Protein AF-A0A3D5APU3-F1 (afdb_monomer)

Nearest PDB structures (foldseek):
  3ebv-assembly1_A  TM=9.318E-01  e=8.408E-05  Streptomyces coelicolor
  4tx8-assembly1_A  TM=9.294E-01  e=2.261E-04  Chromobacterium violaceum ATCC 12472
  8wy8-assembly1_A  TM=3.612E-01  e=9.851E+00  Bacillus subtilis

pLDDT: mean 96.19, std 3.67, range [78.62, 98.69]

Radius of gyration: 14.26 Å; Cα contacts (8 Å, |Δi|>4): 105; chains: 1; bounding box: 30×37×34 Å

Structure (mmCIF, N/CA/C/O backbone):
data_AF-A0A3D5APU3-F1
#
_entry.id   AF-A0A3D5APU3-F1
#
loop_
_atom_site.group_PDB
_atom_site.id
_atom_site.type_symbol
_atom_site.label_atom_id
_atom_site.label_alt_id
_atom_site.label_comp_id
_atom_site.label_asym_id
_atom_site.label_entity_id
_atom_site.label_seq_id
_atom_site.pdbx_PDB_ins_code
_atom_site.Cartn_x
_atom_site.Cartn_y
_atom_site.Cartn_z
_atom_site.occupancy
_atom_site.B_iso_or_equiv
_atom_site.auth_seq_id
_atom_site.auth_comp_id
_atom_site.auth_asym_id
_atom_site.auth_atom_id
_atom_site.pdbx_PDB_model_num
ATOM 1 N N . GLY A 1 1 ? -17.173 25.465 14.729 1.00 78.62 1 GLY A N 1
ATOM 2 C CA . GLY A 1 1 ? -16.185 25.156 13.674 1.00 78.62 1 GLY A CA 1
ATOM 3 C C . GLY A 1 1 ? -16.819 24.236 12.651 1.00 78.62 1 GLY A C 1
ATOM 4 O O . GLY A 1 1 ? -17.849 23.654 12.965 1.00 78.62 1 GLY A O 1
ATOM 5 N N . ILE A 1 2 ? -16.244 24.126 11.451 1.00 82.25 2 ILE A N 1
ATOM 6 C CA . ILE A 1 2 ? -16.707 23.174 10.429 1.00 82.25 2 ILE A CA 1
ATOM 7 C C . ILE A 1 2 ? -16.131 21.794 10.758 1.00 82.25 2 ILE A C 1
ATOM 9 O O . ILE A 1 2 ? -14.921 21.660 10.92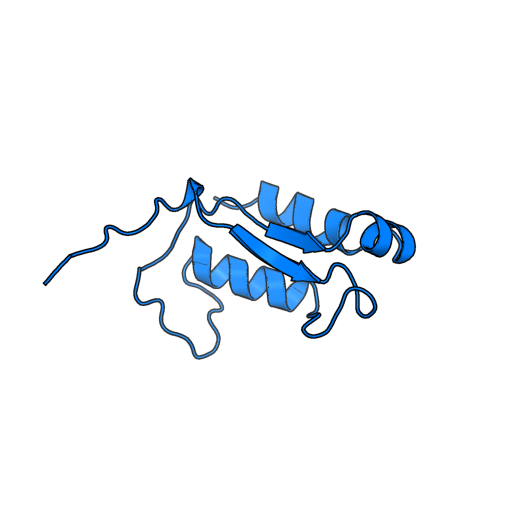6 1.00 82.25 2 ILE A O 1
ATOM 13 N N . THR A 1 3 ? -16.995 20.786 10.853 1.00 85.25 3 THR A N 1
ATOM 14 C CA . THR A 1 3 ? -16.595 19.383 11.003 1.00 85.25 3 THR A CA 1
ATOM 15 C C . THR A 1 3 ? -16.541 18.743 9.623 1.00 85.25 3 THR A C 1
ATOM 17 O O . THR A 1 3 ? -17.543 18.742 8.910 1.00 85.25 3 THR A O 1
ATOM 20 N N . PHE A 1 4 ? -15.389 18.186 9.253 1.00 88.00 4 PHE A N 1
ATOM 21 C CA . PHE A 1 4 ? -15.263 17.352 8.061 1.00 88.00 4 PHE A CA 1
ATOM 22 C C . PHE A 1 4 ? -15.474 15.886 8.452 1.00 88.00 4 PHE A C 1
ATOM 24 O O . PHE A 1 4 ? -14.731 15.389 9.303 1.00 88.00 4 PHE A O 1
ATOM 31 N N . PRO A 1 5 ? -16.478 15.193 7.884 1.00 90.56 5 PRO A N 1
ATOM 32 C CA . PRO A 1 5 ? -16.637 13.766 8.117 1.00 90.56 5 PRO A CA 1
ATOM 33 C C . PRO A 1 5 ? -15.438 13.003 7.545 1.00 90.56 5 PRO A C 1
ATOM 35 O O . PRO A 1 5 ? -14.852 13.405 6.537 1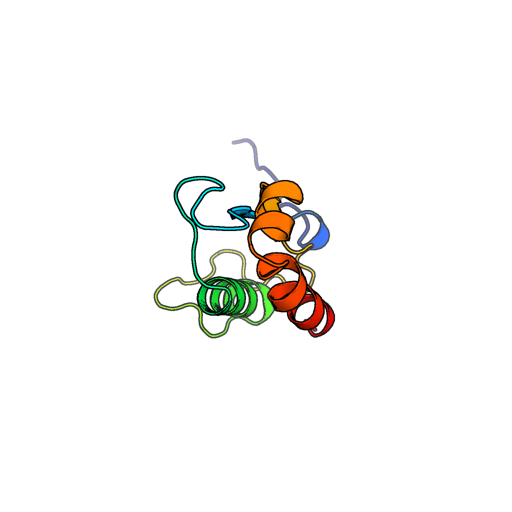.00 90.56 5 PRO A O 1
ATOM 38 N N . ALA A 1 6 ? -15.082 11.892 8.190 1.00 91.62 6 ALA A N 1
ATOM 39 C CA . ALA A 1 6 ? -14.070 10.987 7.664 1.00 91.62 6 ALA A CA 1
ATOM 40 C C . ALA A 1 6 ? -14.520 10.394 6.318 1.00 91.62 6 ALA A C 1
ATOM 42 O O . ALA A 1 6 ? -15.715 10.207 6.071 1.00 91.62 6 ALA A O 1
ATOM 43 N N . LEU A 1 7 ? -13.551 10.078 5.458 1.00 94.75 7 LEU A N 1
ATOM 44 C CA . LEU A 1 7 ? -13.806 9.253 4.280 1.00 94.75 7 LEU A CA 1
ATOM 45 C C . LEU A 1 7 ? -14.193 7.841 4.723 1.00 94.75 7 LEU A C 1
ATOM 47 O O . LEU A 1 7 ? -13.717 7.356 5.752 1.00 94.75 7 LEU A O 1
ATOM 51 N N . ARG A 1 8 ? -15.024 7.167 3.926 1.00 95.88 8 ARG A N 1
ATOM 52 C CA . ARG A 1 8 ? -15.220 5.726 4.098 1.00 95.88 8 ARG A CA 1
ATOM 53 C C . ARG A 1 8 ? -13.915 5.000 3.779 1.00 95.88 8 ARG A C 1
ATOM 55 O O . ARG A 1 8 ? -13.161 5.440 2.913 1.00 95.88 8 ARG A O 1
ATOM 62 N N . GLU A 1 9 ? -13.676 3.873 4.436 1.00 95.88 9 GLU A N 1
ATOM 63 C CA . GLU A 1 9 ? -12.474 3.046 4.242 1.00 95.88 9 GLU A CA 1
ATOM 64 C C . GLU A 1 9 ? -12.248 2.686 2.764 1.00 95.88 9 GLU A C 1
ATOM 66 O O . GLU A 1 9 ? -11.138 2.806 2.244 1.00 95.88 9 GLU A O 1
ATOM 71 N N . ASP A 1 10 ? -13.334 2.374 2.054 1.00 97.12 10 ASP A N 1
ATOM 72 C CA . ASP A 1 10 ? -13.344 1.980 0.643 1.00 97.12 10 ASP A CA 1
ATOM 73 C C . ASP A 1 10 ? -13.068 3.135 -0.338 1.00 97.12 10 ASP A C 1
ATOM 75 O O . ASP A 1 10 ? -13.014 2.928 -1.556 1.00 97.12 10 ASP A O 1
ATOM 79 N N . GLN A 1 11 ? -12.890 4.352 0.177 1.00 97.38 11 GLN A N 1
ATOM 80 C CA . GLN A 1 11 ? -12.450 5.535 -0.562 1.00 97.38 11 GLN A CA 1
ATOM 81 C C . GLN A 1 11 ? -10.971 5.857 -0.315 1.00 97.38 11 GLN A C 1
ATOM 83 O O . GLN A 1 11 ? -10.462 6.824 -0.881 1.00 97.38 11 GLN A O 1
ATOM 88 N N . ILE A 1 12 ? -10.281 5.080 0.525 1.00 96.06 12 ILE A N 1
ATOM 89 C CA . ILE A 1 12 ? -8.906 5.349 0.942 1.00 96.06 12 ILE A CA 1
ATOM 90 C C . ILE A 1 12 ? -7.969 4.321 0.315 1.00 96.06 12 ILE A C 1
ATOM 92 O O . ILE A 1 12 ? -8.050 3.127 0.587 1.00 96.06 12 ILE A O 1
ATOM 96 N N . ALA A 1 13 ? -7.036 4.818 -0.486 1.00 98.00 13 ALA A N 1
ATOM 97 C CA . ALA A 1 13 ? -5.844 4.110 -0.930 1.00 98.00 13 ALA A CA 1
ATOM 9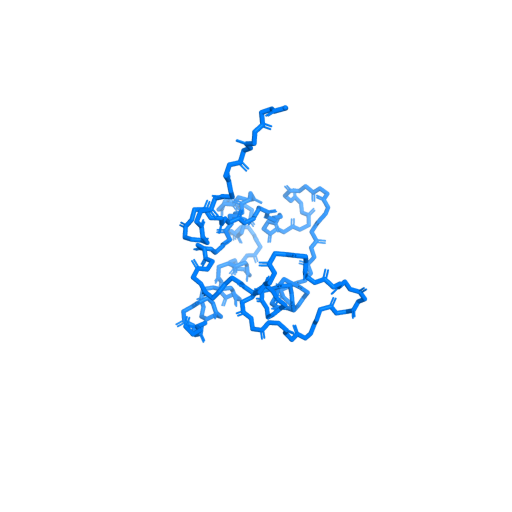8 C C . ALA A 1 13 ? -4.631 5.017 -0.698 1.00 98.00 13 ALA A C 1
ATOM 100 O O . ALA A 1 13 ? -4.785 6.236 -0.581 1.00 98.00 13 ALA A O 1
ATOM 101 N N . PHE A 1 14 ? -3.428 4.448 -0.662 1.00 97.75 14 PHE A N 1
ATOM 102 C CA . PHE A 1 14 ? -2.199 5.240 -0.595 1.00 97.75 14 PHE A CA 1
ATOM 103 C C . PHE A 1 14 ? -1.245 4.911 -1.742 1.00 97.75 14 PHE A C 1
ATOM 105 O O . PHE A 1 14 ? -1.181 3.785 -2.234 1.00 97.75 14 PHE A O 1
ATOM 112 N N . GLY A 1 15 ? -0.549 5.950 -2.204 1.00 98.00 15 GLY A N 1
ATOM 113 C CA . GLY A 1 15 ? 0.378 5.887 -3.325 1.00 98.00 15 GLY A CA 1
ATOM 114 C C . GLY A 1 15 ? 1.801 5.605 -2.866 1.00 98.00 15 GLY A C 1
ATOM 115 O O . GLY A 1 15 ? 2.284 6.274 -1.954 1.00 98.00 15 GLY A O 1
ATOM 116 N N . VAL A 1 16 ? 2.482 4.669 -3.522 1.00 98.06 16 VAL A N 1
ATOM 117 C CA . VAL A 1 16 ? 3.896 4.349 -3.267 1.00 98.06 16 VAL A CA 1
ATOM 118 C C . VAL A 1 16 ? 4.673 4.181 -4.581 1.00 98.06 16 VAL A C 1
ATOM 120 O O . VAL A 1 16 ? 4.085 3.770 -5.586 1.00 98.06 16 VAL A O 1
ATOM 123 N N . PRO A 1 17 ? 5.982 4.490 -4.626 1.00 98.38 17 PRO A N 1
ATOM 124 C CA . PRO A 1 17 ? 6.782 4.287 -5.835 1.00 98.38 17 PRO A CA 1
ATOM 125 C C . PRO A 1 17 ? 6.914 2.800 -6.186 1.00 98.38 17 PRO A C 1
ATOM 127 O O . PRO A 1 17 ? 7.287 2.000 -5.327 1.00 98.38 17 PRO A O 1
ATOM 130 N N . ALA A 1 18 ? 6.675 2.446 -7.453 1.00 98.38 18 ALA A N 1
ATOM 131 C CA . ALA A 1 18 ? 6.750 1.063 -7.943 1.00 98.38 18 ALA A CA 1
ATOM 132 C C . ALA A 1 18 ? 8.150 0.464 -7.774 1.00 98.38 18 ALA A C 1
ATOM 134 O O . ALA A 1 18 ? 8.300 -0.724 -7.522 1.00 98.38 18 ALA A O 1
ATOM 135 N N . ALA A 1 19 ? 9.172 1.306 -7.923 1.00 97.38 19 ALA A N 1
ATOM 136 C CA . ALA A 1 19 ? 10.575 0.939 -7.837 1.00 97.38 19 ALA A CA 1
ATOM 137 C C . ALA A 1 19 ? 11.420 2.148 -7.416 1.00 97.38 19 ALA A C 1
ATOM 139 O O . ALA A 1 19 ? 10.953 3.290 -7.444 1.00 97.38 19 ALA A O 1
ATOM 140 N N . VAL A 1 20 ? 12.696 1.910 -7.105 1.00 96.31 20 VAL A N 1
ATOM 141 C CA . VAL A 1 20 ? 13.662 2.945 -6.684 1.00 96.31 20 VAL A CA 1
ATOM 142 C C . VAL A 1 20 ? 13.798 4.118 -7.665 1.00 96.31 20 VAL A C 1
ATOM 144 O O . VAL A 1 20 ? 14.029 5.245 -7.240 1.00 96.31 20 VAL A O 1
ATOM 147 N N . SER A 1 21 ? 13.628 3.891 -8.971 1.00 96.25 21 SER A N 1
ATOM 148 C CA . SER A 1 21 ? 13.701 4.954 -9.988 1.00 96.25 21 SER A CA 1
ATOM 149 C C . SER A 1 21 ? 12.376 5.679 -10.229 1.00 96.25 21 SER A C 1
ATOM 151 O O . SER A 1 21 ? 12.343 6.662 -10.967 1.00 96.25 21 SER A O 1
ATOM 153 N N . ALA A 1 22 ? 11.286 5.238 -9.599 1.00 95.75 22 ALA A N 1
ATOM 154 C CA . ALA A 1 22 ? 9.971 5.849 -9.753 1.00 95.75 22 ALA A CA 1
ATOM 155 C C . ALA A 1 22 ? 9.748 7.068 -8.839 1.00 95.75 22 ALA A C 1
ATOM 157 O O . ALA A 1 22 ? 8.669 7.657 -8.834 1.00 95.75 22 ALA A O 1
ATOM 158 N N . GLY A 1 23 ? 10.770 7.469 -8.084 1.00 86.62 23 GLY A N 1
ATOM 159 C CA . GLY A 1 23 ? 10.756 8.634 -7.209 1.00 86.62 23 GLY A CA 1
ATOM 160 C C . GLY A 1 23 ? 11.343 8.325 -5.837 1.00 86.62 23 GLY A C 1
ATOM 161 O O . GLY A 1 23 ? 11.653 7.182 -5.505 1.00 86.62 23 GLY A O 1
ATOM 162 N N . ASN A 1 24 ? 11.485 9.367 -5.022 1.00 92.00 24 ASN A N 1
ATOM 163 C CA . ASN A 1 24 ? 11.918 9.212 -3.636 1.00 92.00 24 ASN A CA 1
ATOM 164 C C . ASN A 1 24 ? 10.810 8.577 -2.782 1.00 92.00 24 ASN A C 1
ATOM 166 O O . ASN A 1 24 ? 9.625 8.790 -3.033 1.00 92.00 24 ASN A O 1
ATOM 170 N N . GLY A 1 25 ? 11.207 7.846 -1.736 1.00 94.31 25 GLY A N 1
ATOM 171 C CA . GLY A 1 25 ? 10.274 7.216 -0.793 1.00 94.31 25 GLY A CA 1
ATOM 172 C C . GLY A 1 25 ? 9.884 5.775 -1.131 1.00 94.31 25 GLY A C 1
ATOM 173 O O . GLY A 1 25 ? 8.928 5.268 -0.555 1.00 94.31 25 GLY A O 1
ATOM 174 N N . HIS A 1 26 ? 10.604 5.109 -2.041 1.00 96.69 26 HIS A N 1
ATOM 175 C CA . HIS A 1 26 ? 10.434 3.675 -2.268 1.00 96.69 26 HIS A CA 1
ATOM 176 C C . HIS A 1 26 ? 10.789 2.88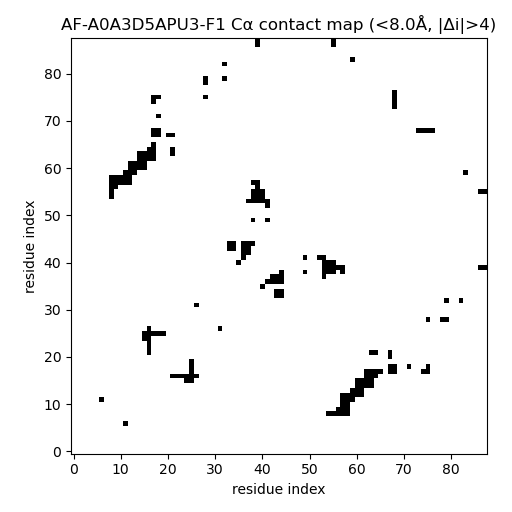0 -1.002 1.00 96.69 26 HIS A C 1
ATOM 178 O O . HIS A 1 26 ? 11.805 3.137 -0.352 1.00 96.69 26 HIS A O 1
ATOM 184 N N . THR A 1 27 ? 9.952 1.902 -0.673 1.00 96.88 27 THR A N 1
ATOM 185 C CA . THR A 1 27 ? 10.131 0.967 0.439 1.00 96.88 27 THR A CA 1
ATOM 186 C C . THR A 1 27 ? 9.919 -0.456 -0.063 1.00 96.88 27 THR A C 1
ATOM 188 O O . THR A 1 27 ? 9.304 -0.671 -1.106 1.00 96.88 27 THR A O 1
ATOM 191 N N . SER A 1 28 ? 10.450 -1.441 0.664 1.00 97.12 28 SER A N 1
ATOM 192 C CA . SER A 1 28 ? 10.299 -2.843 0.272 1.00 97.12 28 SER A CA 1
ATOM 193 C C . SER A 1 28 ? 8.832 -3.295 0.348 1.00 97.12 28 SER A C 1
ATOM 195 O O . SER A 1 28 ? 8.087 -2.795 1.202 1.00 97.12 28 SER A O 1
ATOM 197 N N . PRO A 1 29 ? 8.421 -4.307 -0.443 1.00 97.94 29 PRO A N 1
ATOM 198 C CA . PRO A 1 29 ? 7.080 -4.885 -0.339 1.00 97.94 29 PRO A CA 1
ATOM 199 C C . PRO A 1 29 ? 6.712 -5.300 1.092 1.00 97.94 29 PRO A C 1
ATOM 201 O O . PRO A 1 29 ? 5.603 -5.050 1.552 1.00 97.94 29 PRO A O 1
ATOM 204 N N . ALA A 1 30 ? 7.670 -5.839 1.855 1.00 98.19 30 ALA A N 1
ATOM 205 C CA . ALA A 1 30 ? 7.460 -6.213 3.254 1.00 98.19 30 ALA A CA 1
ATOM 206 C C . ALA A 1 30 ? 7.063 -5.023 4.149 1.00 98.19 30 ALA A C 1
ATOM 208 O O . ALA A 1 30 ? 6.184 -5.162 4.998 1.00 98.19 30 ALA A O 1
ATOM 209 N N . ALA A 1 31 ? 7.665 -3.845 3.952 1.00 97.56 31 ALA A N 1
ATOM 210 C CA . ALA A 1 31 ? 7.304 -2.643 4.705 1.00 97.56 31 ALA A CA 1
ATOM 211 C C . ALA A 1 31 ? 5.909 -2.114 4.315 1.00 97.56 31 ALA A C 1
ATOM 213 O O . ALA A 1 31 ? 5.155 -1.626 5.164 1.00 97.56 31 ALA A O 1
ATOM 214 N N . ILE A 1 32 ? 5.532 -2.243 3.040 1.00 98.06 32 ILE A N 1
ATOM 215 C CA . ILE A 1 32 ? 4.187 -1.891 2.564 1.00 98.06 32 ILE A CA 1
ATOM 216 C C . ILE A 1 32 ? 3.148 -2.859 3.149 1.00 98.06 32 ILE A C 1
ATOM 218 O O . ILE A 1 32 ? 2.127 -2.415 3.671 1.00 98.06 32 ILE A O 1
ATOM 222 N N . HIS A 1 33 ? 3.428 -4.163 3.156 1.00 98.38 33 HIS A N 1
ATOM 223 C CA . HIS A 1 33 ? 2.566 -5.184 3.760 1.00 98.38 33 HIS A CA 1
ATOM 224 C C . HIS A 1 33 ? 2.398 -4.977 5.268 1.00 98.38 33 HIS A C 1
ATOM 226 O O . HIS A 1 33 ? 1.279 -5.043 5.770 1.00 98.38 33 HIS A O 1
ATOM 232 N N . GLN A 1 34 ? 3.472 -4.620 5.978 1.00 98.12 34 GLN A N 1
ATOM 233 C CA . GLN A 1 34 ? 3.409 -4.219 7.384 1.00 98.12 34 GLN A CA 1
ATOM 234 C C . GLN A 1 34 ? 2.465 -3.024 7.602 1.00 9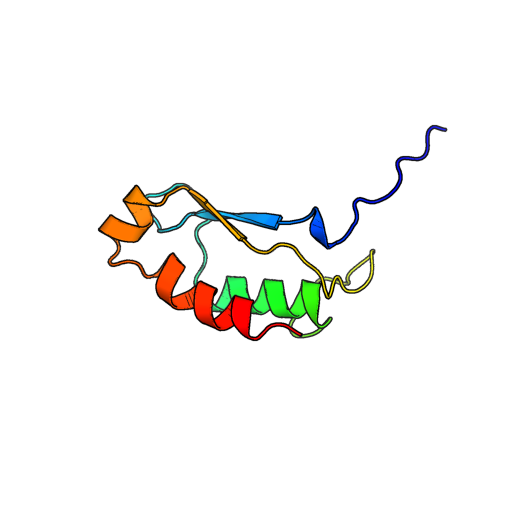8.12 34 GLN A C 1
ATOM 236 O O . GLN A 1 34 ? 1.680 -3.003 8.551 1.00 98.12 34 GLN A O 1
ATOM 241 N N . SER A 1 35 ? 2.522 -2.028 6.716 1.00 97.50 35 SER A N 1
ATOM 242 C CA . SER A 1 35 ? 1.642 -0.855 6.779 1.00 97.50 35 SER A CA 1
ATOM 243 C C . SER A 1 35 ? 0.178 -1.231 6.521 1.00 97.50 35 SER A C 1
ATOM 245 O O . SER A 1 35 ? -0.714 -0.740 7.211 1.00 97.50 35 SER A O 1
ATOM 247 N N . LEU A 1 36 ? -0.070 -2.135 5.567 1.00 98.12 36 LEU A N 1
ATOM 248 C CA . LEU A 1 36 ? -1.398 -2.687 5.291 1.00 98.12 36 LEU A CA 1
ATOM 249 C C . LEU A 1 36 ? -1.931 -3.513 6.467 1.00 98.12 36 LEU A C 1
ATOM 251 O O . LEU A 1 36 ? -3.085 -3.339 6.833 1.00 98.12 36 LEU A O 1
ATOM 255 N N . ASP A 1 37 ? -1.107 -4.351 7.099 1.00 98.12 37 ASP A N 1
ATOM 256 C CA . ASP A 1 37 ? -1.481 -5.077 8.320 1.00 98.12 37 ASP A CA 1
ATOM 257 C C . ASP A 1 37 ? -1.886 -4.123 9.437 1.00 98.12 37 ASP A C 1
ATOM 259 O O . ASP A 1 37 ? -2.899 -4.343 10.102 1.00 98.12 37 ASP A O 1
ATOM 263 N N . CYS A 1 38 ? -1.140 -3.032 9.607 1.00 98.19 38 CYS A N 1
ATOM 264 C CA . CYS A 1 38 ? -1.504 -2.026 10.586 1.00 98.19 38 CYS A CA 1
ATOM 265 C C . CYS A 1 38 ? -2.865 -1.434 10.254 1.00 98.19 38 CYS A C 1
ATOM 267 O O . CYS A 1 38 ? -3.781 -1.535 11.062 1.00 98.19 38 CYS A O 1
ATOM 269 N N . LEU A 1 39 ? -3.033 -0.885 9.052 1.00 97.81 39 LEU A N 1
ATOM 270 C CA . LEU A 1 39 ? -4.274 -0.218 8.674 1.00 97.81 39 LEU A CA 1
ATOM 271 C C . LEU A 1 39 ? -5.475 -1.165 8.717 1.00 97.81 39 LEU A C 1
ATOM 273 O O . LEU A 1 39 ? -6.497 -0.795 9.272 1.00 97.81 39 LEU A O 1
ATOM 277 N N . VAL A 1 40 ? -5.358 -2.376 8.180 1.00 98.06 40 VAL A N 1
ATOM 278 C CA . VAL A 1 40 ? -6.489 -3.293 7.972 1.00 98.06 40 VAL A CA 1
ATOM 279 C C . VAL A 1 40 ? -6.769 -4.148 9.208 1.00 98.06 40 VAL A C 1
ATOM 281 O O . VAL A 1 40 ? -7.927 -4.366 9.553 1.00 98.06 40 VAL A O 1
ATOM 284 N N . LYS A 1 41 ? -5.723 -4.619 9.900 1.00 97.38 41 LYS A N 1
ATOM 285 C CA . LYS A 1 41 ? -5.826 -5.602 10.997 1.00 97.38 41 LYS A CA 1
ATOM 286 C C . LYS A 1 41 ? -5.459 -5.026 12.366 1.00 97.38 41 LYS A C 1
ATOM 288 O O . LYS A 1 41 ? -5.694 -5.678 13.379 1.00 97.38 41 LYS A O 1
ATOM 293 N N . GLY A 1 42 ? -4.866 -3.834 12.421 1.00 97.12 42 GLY A N 1
ATOM 294 C CA . GLY A 1 42 ? -4.399 -3.221 13.668 1.00 97.12 42 GLY A CA 1
ATOM 295 C C . GLY A 1 42 ? -3.150 -3.885 14.247 1.00 97.12 42 GLY A C 1
ATOM 296 O O . GLY A 1 42 ? -2.846 -3.694 15.424 1.00 97.12 42 GLY A O 1
ATOM 297 N N . THR A 1 43 ? -2.429 -4.678 13.452 1.00 97.00 43 THR A N 1
ATOM 298 C CA . THR A 1 43 ? -1.226 -5.410 13.868 1.00 97.00 43 THR A CA 1
ATOM 299 C C . THR A 1 43 ? 0.010 -4.885 13.146 1.00 97.00 43 THR A C 1
ATOM 301 O O . THR A 1 43 ? -0.083 -4.176 12.156 1.00 97.00 43 THR A O 1
ATOM 304 N N . ASN A 1 44 ? 1.207 -5.196 13.645 1.00 95.75 44 ASN A N 1
ATOM 305 C CA . ASN A 1 44 ? 2.467 -4.809 12.997 1.00 95.75 44 ASN A CA 1
ATOM 306 C C . ASN A 1 44 ? 2.668 -3.284 12.798 1.00 95.75 44 ASN A C 1
ATOM 308 O O . ASN A 1 44 ? 3.518 -2.877 12.013 1.00 95.75 44 ASN A O 1
ATOM 312 N N . CYS A 1 45 ? 1.986 -2.425 13.565 1.00 96.56 45 CYS A N 1
ATOM 313 C CA . CYS A 1 45 ? 2.016 -0.957 13.426 1.00 96.56 45 CYS A CA 1
ATOM 314 C C . CYS A 1 45 ? 3.346 -0.251 13.758 1.00 96.56 45 CYS A C 1
ATOM 316 O O . CYS A 1 45 ? 3.429 0.982 13.718 1.00 96.56 45 CYS A O 1
ATOM 318 N N . GLY A 1 46 ? 4.391 -0.998 14.119 1.00 90.81 46 GLY A N 1
ATOM 319 C CA . GLY A 1 46 ? 5.639 -0.422 14.611 1.00 90.81 46 GLY A CA 1
ATOM 320 C C . GLY A 1 46 ? 5.379 0.420 15.862 1.00 90.81 46 GLY A C 1
ATOM 321 O O . GLY A 1 46 ? 4.891 -0.096 16.862 1.00 90.81 46 GLY A O 1
ATOM 322 N N . GLY A 1 47 ? 5.695 1.716 15.797 1.00 94.38 47 GLY A N 1
ATOM 323 C CA . GLY A 1 47 ? 5.484 2.666 16.897 1.00 94.38 47 GLY A CA 1
ATOM 324 C C . GLY A 1 47 ? 4.244 3.558 16.768 1.00 94.38 47 GLY A C 1
ATOM 325 O O . GLY A 1 47 ? 4.076 4.459 17.587 1.00 94.38 47 GLY A O 1
ATOM 326 N N . TYR A 1 48 ? 3.408 3.379 15.739 1.00 95.50 48 TYR A N 1
ATOM 327 C CA . TYR A 1 48 ? 2.260 4.256 15.494 1.00 95.50 48 TYR A CA 1
ATOM 328 C C . TYR A 1 48 ? 0.957 3.678 16.055 1.00 95.50 48 TYR A C 1
ATOM 330 O O . TYR A 1 48 ? 0.588 2.545 15.760 1.00 95.50 48 TYR A O 1
ATOM 338 N N . THR A 1 49 ? 0.213 4.490 16.807 1.00 96.00 49 THR A N 1
ATOM 339 C CA . THR A 1 49 ? -1.143 4.150 17.257 1.00 96.00 49 THR A CA 1
ATOM 340 C C . THR A 1 49 ? -2.175 4.723 16.291 1.00 96.00 49 THR A C 1
ATOM 342 O O . THR A 1 49 ? -2.251 5.943 16.112 1.00 96.00 49 THR A O 1
ATOM 345 N N . LEU A 1 50 ? -3.010 3.858 15.709 1.00 95.69 50 LEU A N 1
ATOM 346 C CA . LEU A 1 50 ? -4.095 4.265 14.815 1.00 95.69 50 LEU A CA 1
ATOM 347 C C . LEU A 1 50 ? -5.118 5.131 15.550 1.00 95.69 50 LEU A C 1
ATOM 349 O O . LEU A 1 50 ? -5.808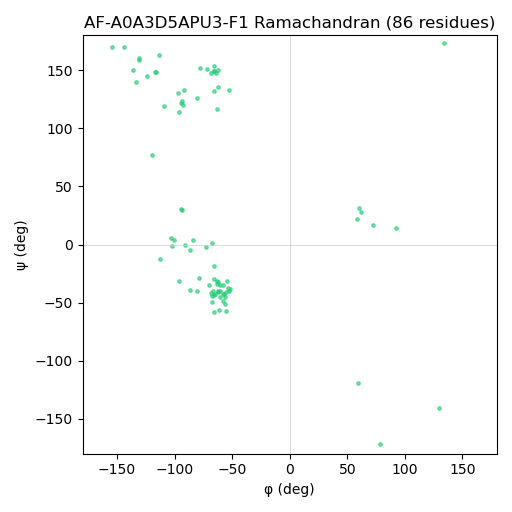 4.674 16.458 1.00 95.69 50 LEU A O 1
ATOM 353 N N . ARG A 1 51 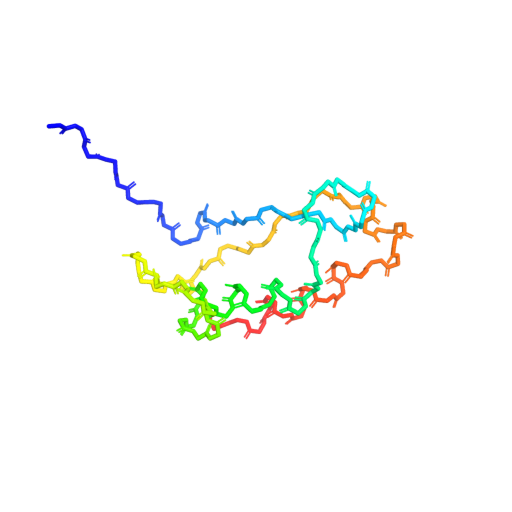? -5.249 6.389 15.124 1.00 92.75 51 ARG A N 1
ATOM 354 C CA . ARG A 1 51 ? -6.215 7.325 15.722 1.00 92.75 51 ARG A CA 1
ATOM 355 C C . ARG A 1 51 ? -7.646 7.116 15.233 1.00 92.75 51 ARG A C 1
ATOM 357 O O . ARG A 1 51 ? -8.575 7.432 15.963 1.00 92.75 51 ARG A O 1
ATOM 364 N N . GLY A 1 52 ? -7.806 6.619 14.007 1.00 90.31 52 GLY A N 1
ATOM 365 C CA . GLY A 1 52 ? -9.108 6.341 13.394 1.00 90.31 52 GLY A CA 1
ATOM 366 C C . GLY A 1 52 ? -9.629 4.924 13.636 1.00 90.31 52 GLY A C 1
ATOM 367 O O . GLY A 1 52 ? -10.711 4.608 13.160 1.00 90.3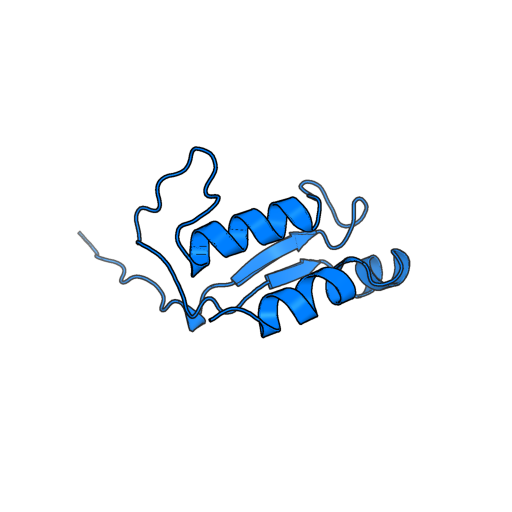1 52 GLY A O 1
ATOM 368 N N . GLY A 1 53 ? -8.878 4.085 14.358 1.00 94.94 53 GLY A N 1
ATOM 369 C CA . GLY A 1 53 ? -9.104 2.640 14.383 1.00 94.94 53 GLY A CA 1
ATOM 370 C C . GLY A 1 53 ? -8.554 1.944 13.135 1.00 94.94 53 GLY A C 1
ATOM 371 O O . GLY A 1 53 ? -7.820 2.545 12.348 1.00 94.94 53 GLY A O 1
ATOM 372 N N . THR A 1 54 ? -8.874 0.661 13.000 1.00 97.12 54 THR A N 1
ATOM 373 C CA . THR A 1 54 ? -8.563 -0.138 11.808 1.00 97.12 54 THR A CA 1
ATOM 374 C C . THR A 1 54 ? -9.538 0.178 10.680 1.00 97.12 54 THR A C 1
ATOM 376 O O . THR A 1 54 ? -10.696 0.482 10.949 1.00 97.12 54 THR A O 1
ATOM 379 N N . SER A 1 55 ? -9.085 0.009 9.441 1.00 97.12 55 SER A N 1
ATOM 380 C CA . SER A 1 55 ? -9.837 0.173 8.199 1.00 97.12 55 SER A CA 1
ATOM 381 C C . SER A 1 55 ? -9.873 -1.145 7.407 1.00 97.12 55 SER A C 1
ATOM 383 O O . SER A 1 55 ? -9.109 -1.282 6.444 1.00 97.12 55 SER A O 1
ATOM 385 N N . PRO A 1 56 ? -10.703 -2.137 7.788 1.00 96.94 56 PRO A N 1
ATOM 386 C CA . PRO A 1 56 ? -10.745 -3.435 7.117 1.00 96.94 56 PRO A CA 1
ATOM 387 C C . PRO A 1 56 ? -11.060 -3.346 5.618 1.00 96.94 56 PRO A C 1
ATOM 389 O O . PRO A 1 56 ? -10.479 -4.079 4.830 1.00 96.94 56 PRO A O 1
ATOM 392 N N . ASN A 1 57 ? -11.901 -2.391 5.201 1.00 96.88 57 ASN A N 1
ATOM 393 C CA . ASN A 1 57 ? -12.317 -2.224 3.803 1.00 96.88 57 ASN A CA 1
ATOM 394 C C . ASN A 1 57 ? -11.446 -1.217 3.030 1.00 96.88 57 ASN A C 1
ATOM 396 O O . ASN A 1 57 ? -11.944 -0.529 2.135 1.00 96.88 57 ASN A O 1
ATOM 400 N N . LEU A 1 58 ? -10.167 -1.068 3.395 1.00 97.88 58 LEU A N 1
ATOM 401 C CA . LEU A 1 58 ? -9.227 -0.187 2.693 1.00 97.88 58 LEU A CA 1
ATOM 402 C C . LEU A 1 58 ? -9.219 -0.504 1.187 1.00 97.88 58 LEU A C 1
ATOM 404 O O . LEU A 1 58 ? -9.075 -1.657 0.788 1.00 97.88 58 LEU A O 1
ATOM 408 N N . ARG A 1 59 ? -9.306 0.521 0.329 1.00 98.25 59 ARG A N 1
ATOM 409 C CA . ARG A 1 59 ? -9.371 0.330 -1.132 1.00 98.25 59 ARG A CA 1
ATOM 410 C C . ARG A 1 59 ? -8.118 -0.324 -1.720 1.00 98.25 59 ARG A C 1
ATOM 412 O O . ARG A 1 59 ? -8.232 -1.029 -2.718 1.00 98.25 59 ARG A O 1
ATOM 419 N N . GLY A 1 60 ? -6.940 -0.048 -1.160 1.00 97.88 60 GLY A N 1
ATOM 420 C CA . GLY A 1 60 ? -5.684 -0.684 -1.564 1.00 97.88 60 GLY A CA 1
ATOM 421 C C . GLY A 1 60 ? -4.556 0.302 -1.857 1.00 97.88 60 GLY A C 1
ATOM 422 O O . GLY A 1 60 ? -4.368 1.290 -1.144 1.00 97.88 60 GLY A O 1
ATOM 423 N N . LEU A 1 61 ? -3.783 0.007 -2.902 1.00 98.38 61 LEU A N 1
ATOM 424 C CA . LEU A 1 61 ? -2.567 0.732 -3.258 1.00 98.38 61 LEU A CA 1
ATOM 425 C C . LEU A 1 61 ? -2.686 1.397 -4.625 1.00 98.38 61 LEU A C 1
ATOM 427 O O . LEU A 1 61 ? -3.317 0.879 -5.543 1.00 98.38 61 LEU A O 1
ATOM 431 N N . MET A 1 62 ? -2.006 2.527 -4.767 1.00 98.50 62 MET A N 1
ATOM 432 C CA . MET A 1 62 ? -1.704 3.142 -6.052 1.00 98.50 62 MET A CA 1
ATOM 433 C C . MET A 1 62 ? -0.189 3.151 -6.234 1.00 98.50 62 MET A C 1
ATOM 435 O O . MET A 1 62 ? 0.558 3.266 -5.261 1.00 98.50 62 MET A O 1
ATOM 439 N N . THR A 1 63 ? 0.278 3.044 -7.474 1.00 98.38 63 THR A N 1
ATOM 440 C CA . THR A 1 63 ? 1.701 3.187 -7.747 1.00 98.38 63 THR A CA 1
ATOM 441 C C . THR A 1 63 ? 1.990 4.087 -8.930 1.00 98.38 63 THR A C 1
ATOM 443 O O . THR A 1 63 ? 1.319 4.042 -9.963 1.00 98.38 63 THR A O 1
ATOM 446 N N . TRP A 1 64 ? 3.036 4.893 -8.774 1.00 97.94 64 TRP A N 1
ATOM 447 C CA . TRP A 1 64 ? 3.742 5.468 -9.902 1.00 97.94 64 TRP A CA 1
ATOM 448 C C . TRP A 1 64 ? 4.947 4.568 -10.188 1.00 97.94 64 TRP A C 1
ATOM 450 O O . TRP A 1 64 ? 5.832 4.458 -9.347 1.00 97.94 64 TRP A O 1
ATOM 460 N N . SER A 1 65 ? 5.023 3.874 -11.319 1.00 98.19 65 SER A N 1
ATOM 461 C CA . SER A 1 65 ? 4.001 3.716 -12.361 1.00 98.19 65 SER A CA 1
ATOM 462 C C . SER A 1 65 ? 4.061 2.307 -12.942 1.00 98.19 65 SER A C 1
ATOM 464 O O . SER A 1 65 ? 5.037 1.591 -12.730 1.00 98.19 65 SER A O 1
ATOM 466 N N . ILE A 1 66 ? 3.063 1.936 -13.746 1.00 98.69 66 ILE A N 1
ATOM 467 C CA . ILE A 1 66 ? 3.050 0.667 -14.493 1.00 98.69 66 ILE A CA 1
ATOM 468 C C . ILE A 1 66 ? 4.328 0.499 -15.338 1.00 98.69 66 ILE A C 1
ATOM 470 O O . ILE A 1 66 ? 4.869 -0.598 -15.438 1.00 98.69 66 ILE A O 1
ATOM 474 N N . ASN A 1 67 ? 4.847 1.579 -15.934 1.00 98.44 67 ASN A N 1
ATOM 475 C CA . ASN A 1 67 ? 6.076 1.531 -16.730 1.00 98.44 67 ASN A CA 1
ATOM 476 C C . ASN A 1 67 ? 7.303 1.190 -15.882 1.00 98.44 67 ASN A C 1
ATOM 478 O O . ASN A 1 67 ? 8.126 0.380 -16.310 1.00 98.44 67 ASN A O 1
ATOM 482 N N . TRP A 1 68 ? 7.423 1.801 -14.701 1.00 98.44 68 TRP A N 1
ATOM 483 C CA . TRP A 1 68 ? 8.514 1.493 -13.782 1.00 98.44 68 TRP A CA 1
ATOM 484 C C . TRP A 1 68 ? 8.386 0.089 -13.213 1.00 98.44 68 TRP A C 1
ATOM 486 O O . TRP A 1 68 ? 9.380 -0.627 -13.195 1.00 98.44 68 TRP A O 1
ATOM 496 N N . ASP A 1 69 ? 7.179 -0.336 -12.843 1.00 98.62 69 ASP A N 1
ATOM 497 C CA . ASP A 1 69 ? 6.945 -1.699 -12.373 1.00 98.62 69 ASP A CA 1
ATOM 498 C C . ASP A 1 69 ? 7.372 -2.727 -13.430 1.00 98.62 69 ASP A C 1
ATOM 500 O O . ASP A 1 69 ? 8.197 -3.600 -13.171 1.00 98.62 69 ASP A O 1
ATOM 504 N N . ARG A 1 70 ? 6.938 -2.543 -14.685 1.00 98.69 70 ARG A N 1
ATOM 505 C CA . ARG A 1 70 ? 7.369 -3.381 -15.812 1.00 98.69 70 ARG A CA 1
ATOM 506 C C . ARG A 1 70 ? 8.887 -3.402 -15.988 1.00 98.69 70 ARG A C 1
ATOM 508 O O . ARG A 1 70 ? 9.450 -4.467 -16.232 1.00 98.69 70 ARG A O 1
ATOM 515 N N . TYR A 1 71 ? 9.544 -2.243 -15.922 1.00 98.31 71 TYR A N 1
ATOM 516 C CA . TYR A 1 71 ? 11.001 -2.146 -16.062 1.00 98.31 71 TYR A CA 1
ATOM 517 C C . TYR A 1 71 ? 11.732 -2.914 -14.949 1.00 98.31 71 TYR A C 1
ATOM 519 O O . TYR A 1 71 ? 12.781 -3.503 -15.193 1.00 98.31 71 TYR A O 1
ATOM 527 N N . TYR A 1 72 ? 11.140 -2.968 -13.755 1.00 97.69 72 TYR A N 1
ATOM 528 C CA . TYR A 1 72 ? 11.622 -3.718 -12.595 1.00 97.69 72 TYR A CA 1
ATOM 529 C C . TYR A 1 72 ? 10.992 -5.118 -12.474 1.00 97.69 72 TYR A C 1
ATOM 531 O O . TYR A 1 72 ? 10.876 -5.667 -11.383 1.00 97.69 72 TYR A O 1
ATOM 539 N N . ASN A 1 73 ? 10.639 -5.739 -13.605 1.00 98.44 73 ASN A N 1
ATOM 540 C CA . ASN A 1 73 ? 10.136 -7.117 -13.677 1.00 98.44 73 ASN A CA 1
ATOM 541 C C . ASN A 1 73 ? 8.837 -7.373 -12.892 1.00 98.44 73 ASN A C 1
ATOM 543 O O . ASN A 1 73 ? 8.609 -8.489 -12.424 1.00 98.44 73 ASN A O 1
ATOM 547 N N . TRP A 1 74 ? 7.971 -6.364 -12.793 1.00 98.50 74 TRP A N 1
ATOM 548 C CA . TRP A 1 74 ? 6.660 -6.450 -12.146 1.00 98.50 74 TRP A CA 1
ATOM 549 C C . TRP A 1 74 ? 6.717 -6.785 -10.647 1.00 98.50 74 TRP A C 1
ATOM 551 O O . TRP A 1 74 ? 5.797 -7.415 -10.125 1.00 98.50 74 TRP A O 1
ATOM 561 N N . GLU A 1 75 ? 7.794 -6.418 -9.942 1.00 98.44 75 GLU A N 1
ATOM 562 C CA . GLU A 1 75 ? 7.925 -6.674 -8.500 1.00 98.44 75 GLU A CA 1
ATOM 563 C C . GLU A 1 75 ? 6.744 -6.097 -7.708 1.00 98.44 75 GLU A C 1
ATOM 565 O O . GLU A 1 75 ? 6.230 -6.766 -6.806 1.00 98.44 75 GLU A O 1
ATOM 570 N N . PHE A 1 76 ? 6.277 -4.890 -8.053 1.00 98.44 76 PHE A N 1
ATOM 571 C CA . PHE A 1 76 ? 5.185 -4.241 -7.342 1.00 98.44 76 PHE A CA 1
ATOM 572 C C . PHE A 1 76 ? 3.887 -5.027 -7.518 1.00 98.44 76 PHE A C 1
ATOM 574 O O . PHE A 1 76 ? 3.322 -5.485 -6.525 1.00 98.44 76 PHE A O 1
ATOM 581 N N . MET A 1 77 ? 3.423 -5.235 -8.753 1.00 98.25 77 MET A N 1
ATOM 582 C CA . MET A 1 77 ? 2.199 -6.002 -9.000 1.00 98.25 77 MET A CA 1
ATOM 583 C C . MET A 1 77 ? 2.277 -7.404 -8.380 1.00 98.25 77 MET A C 1
ATOM 585 O O . MET A 1 77 ? 1.394 -7.775 -7.606 1.00 98.25 77 MET A O 1
ATOM 589 N N . ASN A 1 78 ? 3.352 -8.150 -8.657 1.00 98.69 78 ASN A N 1
ATOM 590 C CA . ASN A 1 78 ? 3.479 -9.549 -8.242 1.00 98.69 78 ASN A CA 1
ATOM 591 C C . ASN A 1 78 ? 3.555 -9.719 -6.720 1.00 98.69 78 ASN A C 1
ATOM 593 O O . ASN A 1 78 ? 3.127 -10.748 -6.199 1.00 98.69 78 ASN A O 1
ATOM 597 N N . SER A 1 79 ? 4.093 -8.731 -5.999 1.00 98.50 79 SER A N 1
ATOM 598 C CA . SER A 1 79 ? 4.163 -8.792 -4.537 1.00 98.50 79 SER A CA 1
ATOM 599 C C . SER A 1 79 ? 2.842 -8.400 -3.876 1.00 98.50 79 SER A C 1
ATOM 601 O O . SER A 1 79 ? 2.442 -9.028 -2.896 1.00 98.50 79 SER A O 1
ATOM 603 N N . HIS A 1 80 ? 2.161 -7.373 -4.396 1.00 98.56 80 HIS A N 1
ATOM 604 C CA . HIS A 1 80 ? 1.047 -6.734 -3.693 1.00 98.56 80 HIS A CA 1
ATOM 605 C C . HIS A 1 80 ? -0.331 -7.252 -4.116 1.00 98.56 80 HIS A C 1
ATOM 607 O O . HIS A 1 80 ? -1.220 -7.300 -3.273 1.00 98.56 80 HIS A O 1
ATOM 613 N N . GLU A 1 81 ? -0.538 -7.669 -5.370 1.00 98.44 81 GLU A N 1
ATOM 614 C CA . GLU A 1 81 ? -1.820 -8.242 -5.816 1.00 98.44 81 GLU A CA 1
ATOM 615 C C . GLU A 1 81 ? -2.261 -9.441 -4.953 1.00 98.44 81 GLU A C 1
ATOM 617 O O . GLU A 1 81 ? -3.346 -9.374 -4.364 1.00 98.44 81 GLU A O 1
ATOM 622 N N . PRO A 1 82 ? -1.464 -10.523 -4.809 1.00 98.50 82 PRO A N 1
ATOM 623 C CA . PRO A 1 82 ? -1.886 -11.666 -4.005 1.00 98.50 82 PRO A CA 1
ATOM 624 C C . PRO A 1 82 ? -2.069 -11.287 -2.536 1.00 98.50 82 PRO A C 1
ATOM 626 O O . PRO A 1 82 ? -2.921 -11.857 -1.861 1.00 98.50 82 PRO A O 1
ATOM 629 N N . TYR A 1 83 ? -1.300 -10.320 -2.033 1.00 98.38 83 TYR A N 1
ATOM 630 C CA . TYR A 1 83 ? -1.435 -9.849 -0.662 1.00 98.38 83 TYR A CA 1
ATOM 631 C C . TYR A 1 83 ? -2.765 -9.122 -0.437 1.00 98.38 83 TYR A C 1
ATOM 633 O O . TYR A 1 83 ? -3.494 -9.457 0.494 1.00 98.38 83 TYR A O 1
ATOM 641 N N . LEU A 1 84 ? -3.106 -8.173 -1.315 1.00 98.12 84 LEU A N 1
ATOM 642 C CA . LEU A 1 84 ? -4.357 -7.414 -1.262 1.00 98.12 84 LEU A CA 1
ATOM 643 C C . LEU A 1 84 ? -5.579 -8.329 -1.415 1.00 98.12 84 LEU A C 1
ATOM 645 O O . LEU A 1 84 ? -6.545 -8.164 -0.680 1.00 98.12 84 LEU A O 1
ATOM 649 N N . ASN A 1 85 ? -5.511 -9.335 -2.294 1.00 97.94 85 ASN A N 1
ATOM 650 C CA . ASN A 1 85 ? -6.589 -10.313 -2.488 1.00 97.94 85 ASN A CA 1
ATOM 651 C C . ASN A 1 85 ? -6.842 -11.214 -1.261 1.00 97.94 85 ASN A C 1
ATOM 653 O O . ASN A 1 85 ? -7.895 -11.840 -1.183 1.00 97.94 85 ASN A O 1
ATOM 657 N N . ASN A 1 86 ? -5.884 -11.309 -0.332 1.00 97.12 86 ASN A N 1
ATOM 658 C CA . ASN A 1 86 ? -5.988 -12.099 0.902 1.00 97.12 86 ASN A CA 1
ATOM 659 C C . ASN A 1 86 ? -6.270 -11.242 2.150 1.00 97.12 86 ASN A C 1
ATOM 661 O O . ASN A 1 86 ? -6.230 -11.759 3.272 1.00 97.12 86 ASN A O 1
ATOM 665 N N . LEU A 1 87 ? -6.508 -9.937 1.992 1.00 95.25 87 LEU A N 1
ATOM 666 C CA . LEU A 1 87 ? -7.003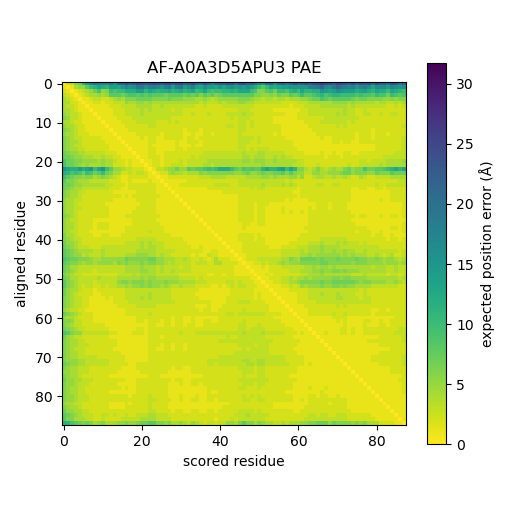 -9.115 3.093 1.00 95.25 87 LEU A CA 1
ATOM 667 C C . LEU A 1 87 ? -8.449 -9.527 3.452 1.00 95.25 87 LEU A C 1
ATOM 669 O O . LEU A 1 87 ? -9.164 -10.017 2.577 1.00 95.25 87 LEU A O 1
ATOM 673 N N . PRO A 1 88 ? -8.835 -9.414 4.738 1.00 89.62 88 PRO A N 1
ATOM 674 C CA . PRO A 1 88 ? -10.156 -9.812 5.228 1.00 89.62 88 PRO A CA 1
ATOM 675 C C . PRO A 1 88 ? -11.313 -9.016 4.616 1.00 89.62 88 PRO A C 1
ATOM 677 O O . PRO A 1 88 ? -11.088 -7.861 4.196 1.00 89.62 88 PRO A O 1
#

Solvent-accessible surface area (backbone atoms only — not comparable to full-atom values): 5275 Å² total; per-residue (Å²): 132,90,83,79,80,80,79,57,42,68,76,40,62,52,76,45,34,34,32,76,87,47,40,88,80,47,70,56,69,67,60,53,51,32,51,47,36,17,42,38,72,63,38,73,45,82,91,60,79,69,86,84,57,59,34,56,56,46,58,48,78,43,60,45,33,72,69,43,13,54,75,59,74,32,52,42,58,71,58,44,52,68,53,62,73,66,56,117

Mean predicted aligned error: 2.88 Å

Foldseek 3Di:
DDDDDDDAQLVDEEEEELDPVLDPDHDALVVVLLVLCCQQVVPSPVPDDDPPPHRQNHNYYDYRDPVVCVVVVVNRVVSGVVSVVPRD

Sequence (88 aa):
GITFPALREDQIAFGVPAAVSAGNGHTSPAAIHQSLDCLVKGTNCGGYTLRGGTSPNLRGLMTWSINWDRYYNWEFMNSHEPYLNNLP

Secondary structure (DSSP, 8-state):
-PPPPPPPGGG-EEEEESSGGG-TT---HHHHHHHHHHHHHS---TTPPPSS---TT--EEEEE-HHHHHHTTTHHHHHHHHHHHT--